Protein AF-A0A329PTR6-F1 (afdb_monomer)

Nearest PDB structures (foldseek):
  5c8q-assembly1_B  TM=9.667E-01  e=7.724E-03  Pyricularia oryzae
  4uz3-assembly2_B  TM=9.291E-01  e=3.000E-02  Thermus thermophilus HB8
  5k2l-assembly1_A  TM=8.312E-01  e=2.447E-02  Volvox carteri f. nagariensis
  4b8v-assembly1_A  TM=6.319E-01  e=2.447E-02  Fulvia fulva
  4pxv-assembly2_B  TM=8.136E-01  e=1.089E-01  Pteris ryukyuensis

Solvent-accessible surface area (backbone atoms only — not comparable to full-atom values): 5240 Å² total; per-residue (Å²): 136,79,92,74,92,75,79,93,69,91,84,66,97,76,72,74,88,56,72,51,50,40,66,59,48,34,55,46,50,54,54,38,43,76,69,74,39,64,40,43,69,39,49,81,38,64,44,56,65,39,49,20,68,38,69,70,49,52,56,69,55,50,30,63,75,60,68,53,91,46,78,92,64,81,56,61,73,43,76,41,66,88,90

InterPro domains:
  IPR018392 LysM domain [PF01476] (40-81)
  IPR018392 LysM domain [PS51782] (38-82)
  IPR018392 LysM domain [SM00257] (39-83)
  IPR018392 LysM domain [cd00118] (40-81)
  IPR036779 LysM domain superfamily [G3DSA:3.10.350.10] (38-81)
  IPR036779 LysM domain superfamily [SSF54106] (39-80)

Secondary structure (DSSP, 8-state):
---------S--S-----PPPHHHHHHHHHHHHTTT-SEEEPPTT--HHHHHHHH---HHHHHHHHT-S-TT---TT-EEE--

Structure (mmCIF, N/CA/C/O backbone):
data_AF-A0A329PTR6-F1
#
_entry.id   AF-A0A329PTR6-F1
#
loop_
_atom_site.group_PDB
_atom_site.id
_atom_site.type_symbol
_atom_site.label_atom_id
_atom_site.label_alt_id
_atom_site.label_comp_id
_atom_site.label_asym_id
_atom_site.label_entity_id
_atom_site.label_seq_id
_atom_site.pdbx_PDB_ins_code
_atom_site.Cartn_x
_atom_site.Cartn_y
_atom_site.Cartn_z
_atom_site.occupancy
_atom_site.B_iso_or_equiv
_atom_site.auth_seq_id
_atom_site.auth_comp_id
_atom_site.auth_asym_id
_atom_site.auth_atom_id
_atom_site.pdbx_PDB_model_num
ATOM 1 N N . MET A 1 1 ? 24.920 -7.549 9.021 1.00 36.09 1 MET A N 1
ATOM 2 C CA . MET A 1 1 ? 26.279 -6.976 9.003 1.00 36.09 1 MET A CA 1
ATOM 3 C C . MET A 1 1 ? 26.093 -5.508 8.682 1.00 36.09 1 MET A C 1
ATOM 5 O O . MET A 1 1 ? 25.708 -5.214 7.567 1.00 36.09 1 MET A O 1
ATOM 9 N N . THR A 1 2 ? 26.255 -4.680 9.715 1.00 29.11 2 THR A N 1
ATOM 10 C CA . THR A 1 2 ? 26.422 -3.216 9.697 1.00 29.11 2 THR A CA 1
ATOM 11 C C . THR A 1 2 ? 25.288 -2.371 9.104 1.00 29.11 2 THR A C 1
ATOM 13 O O . THR A 1 2 ? 25.120 -2.277 7.896 1.00 29.11 2 THR A O 1
ATOM 16 N N . GLU A 1 3 ? 24.559 -1.697 9.997 1.00 43.75 3 GLU A N 1
ATOM 17 C CA . GLU A 1 3 ? 23.817 -0.470 9.699 1.00 43.75 3 GLU A CA 1
ATOM 18 C C . GLU A 1 3 ? 24.790 0.573 9.126 1.00 43.75 3 GLU A C 1
ATOM 20 O O . GLU A 1 3 ? 25.843 0.823 9.721 1.00 43.75 3 GLU A O 1
ATOM 25 N N . LEU A 1 4 ? 24.454 1.192 7.993 1.00 39.34 4 LEU A N 1
ATOM 26 C CA . LEU A 1 4 ? 25.125 2.405 7.541 1.00 39.34 4 LEU A CA 1
ATOM 27 C C . LEU A 1 4 ? 24.084 3.514 7.391 1.00 39.34 4 LEU A C 1
ATOM 29 O O . LEU A 1 4 ? 23.208 3.458 6.534 1.00 39.34 4 LEU A O 1
ATOM 33 N N . LEU A 1 5 ? 24.206 4.510 8.269 1.00 42.19 5 LEU A N 1
ATOM 34 C CA . LEU A 1 5 ? 23.613 5.835 8.144 1.00 42.19 5 LEU A CA 1
ATOM 35 C C . LEU A 1 5 ? 23.750 6.356 6.703 1.00 42.19 5 LEU A C 1
ATOM 37 O O . LEU A 1 5 ? 24.871 6.535 6.227 1.00 42.19 5 LEU A O 1
ATOM 41 N N . ALA A 1 6 ? 22.641 6.743 6.080 1.00 39.59 6 ALA A N 1
ATOM 42 C CA . ALA A 1 6 ? 22.652 7.784 5.061 1.00 39.59 6 ALA A CA 1
ATOM 43 C C . ALA A 1 6 ? 21.454 8.710 5.288 1.00 39.59 6 ALA A C 1
ATOM 45 O O . ALA A 1 6 ? 20.294 8.310 5.277 1.00 39.59 6 ALA A O 1
ATOM 46 N N . MET A 1 7 ? 21.785 9.958 5.596 1.00 41.34 7 MET A N 1
ATOM 47 C CA . MET A 1 7 ? 20.871 11.059 5.850 1.00 41.34 7 MET A CA 1
ATOM 48 C C . MET A 1 7 ? 20.091 11.398 4.574 1.00 41.34 7 MET A C 1
ATOM 50 O O . MET A 1 7 ? 20.683 11.518 3.505 1.00 41.34 7 MET A O 1
ATOM 54 N N . VAL A 1 8 ? 18.784 11.632 4.705 1.00 59.34 8 VAL A N 1
ATOM 55 C CA . VAL A 1 8 ? 17.948 12.282 3.684 1.00 59.34 8 VAL A CA 1
ATOM 56 C C . VAL A 1 8 ? 18.583 13.617 3.291 1.00 59.34 8 VAL A C 1
ATOM 58 O O . VA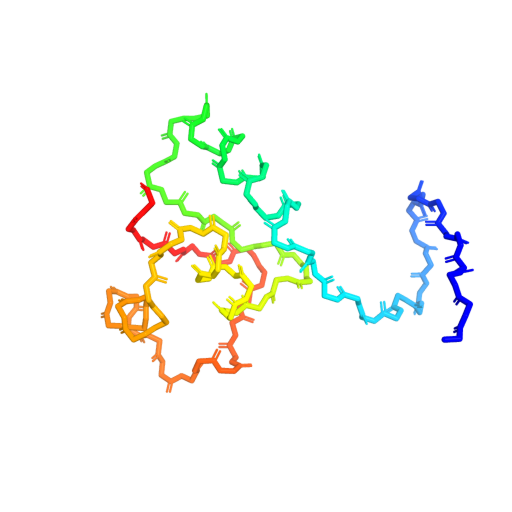L A 1 8 ? 18.652 14.509 4.131 1.00 59.34 8 VAL A O 1
ATOM 61 N N . ASN A 1 9 ? 19.021 13.762 2.037 1.00 44.09 9 ASN A N 1
ATOM 62 C CA . ASN A 1 9 ? 19.142 15.037 1.321 1.00 44.09 9 ASN A CA 1
ATOM 63 C C . ASN A 1 9 ? 19.236 14.769 -0.188 1.00 44.09 9 ASN A C 1
ATOM 65 O O . ASN A 1 9 ? 19.961 13.885 -0.625 1.00 44.09 9 ASN A O 1
ATOM 69 N N . GLY A 1 10 ? 18.445 15.512 -0.962 1.00 55.31 10 GLY A N 1
ATOM 70 C CA . GLY A 1 10 ? 18.117 15.210 -2.352 1.00 55.31 10 GLY A CA 1
ATOM 71 C C . GLY A 1 10 ? 19.302 14.949 -3.288 1.00 55.31 10 GLY A C 1
ATOM 72 O O . GLY A 1 10 ? 20.298 15.667 -3.280 1.00 55.31 10 GLY A O 1
ATOM 73 N N . GLN A 1 11 ? 19.072 13.964 -4.163 1.00 45.41 11 GLN A N 1
ATOM 74 C CA . GLN A 1 11 ? 19.847 13.590 -5.349 1.00 45.41 11 GLN A CA 1
ATOM 75 C C . GLN A 1 11 ? 21.229 12.974 -5.112 1.00 45.41 11 GLN A C 1
ATOM 77 O O . GLN A 1 11 ? 22.248 13.513 -5.534 1.00 45.41 11 GLN A O 1
ATOM 82 N N . ASP A 1 12 ? 21.214 11.739 -4.607 1.00 47.03 12 ASP A N 1
ATOM 83 C CA . ASP A 1 12 ? 22.160 10.715 -5.054 1.00 47.03 12 ASP A CA 1
ATOM 84 C C . ASP A 1 12 ? 21.527 9.889 -6.186 1.00 47.03 12 ASP A C 1
ATOM 86 O O . ASP A 1 12 ? 20.393 9.429 -6.091 1.00 47.03 12 ASP A O 1
ATOM 90 N N . CYS A 1 13 ? 22.256 9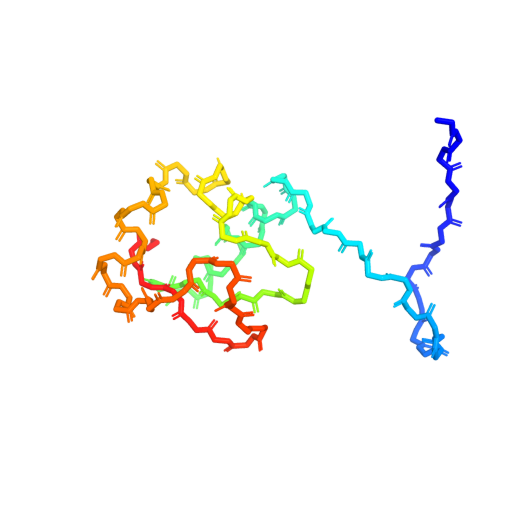.735 -7.293 1.00 54.53 13 CYS A N 1
ATOM 91 C CA . CYS A 1 13 ? 21.818 9.074 -8.533 1.00 54.53 13 CYS A CA 1
ATOM 92 C C . CYS A 1 13 ? 22.008 7.545 -8.537 1.00 54.53 13 CYS A C 1
ATOM 94 O O . CYS A 1 13 ? 21.886 6.895 -9.575 1.00 54.53 13 CYS A O 1
ATOM 96 N N . TYR A 1 14 ? 22.289 6.978 -7.370 1.00 50.97 14 TYR A N 1
ATOM 97 C CA . TYR A 1 14 ? 22.354 5.542 -7.110 1.00 50.97 14 TYR A CA 1
ATOM 98 C C . TYR A 1 14 ? 21.689 5.308 -5.756 1.00 50.97 14 TYR A C 1
ATOM 100 O O . TYR A 1 14 ? 22.293 4.874 -4.782 1.00 50.97 14 TYR A O 1
ATOM 108 N N . ASN A 1 15 ? 20.423 5.697 -5.674 1.00 57.03 15 ASN A N 1
ATOM 109 C CA . ASN A 1 15 ? 19.524 5.241 -4.636 1.00 57.03 15 ASN A CA 1
ATOM 110 C C . ASN A 1 15 ? 19.433 3.715 -4.751 1.00 57.03 15 ASN A C 1
ATOM 112 O O . ASN A 1 15 ? 18.669 3.179 -5.555 1.00 57.03 15 ASN A O 1
ATOM 116 N N . GLU A 1 16 ? 20.264 3.0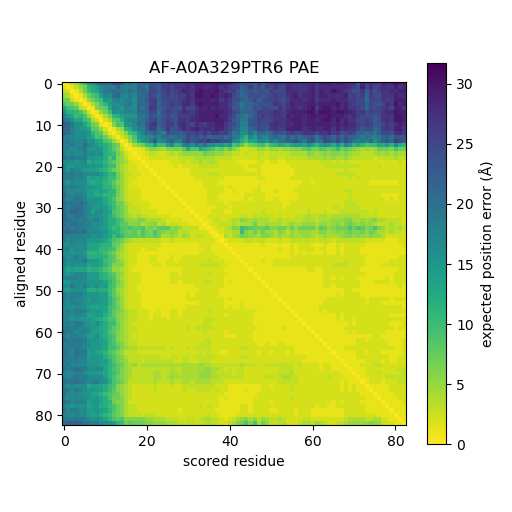23 -3.969 1.00 73.62 16 GLU A N 1
ATOM 117 C CA . GLU A 1 16 ? 20.029 1.626 -3.644 1.00 73.62 16 GLU A CA 1
ATOM 118 C C . GLU A 1 16 ? 18.585 1.526 -3.165 1.00 73.62 16 GLU A C 1
ATOM 120 O O . GLU A 1 16 ? 18.134 2.294 -2.312 1.00 73.62 16 GLU A O 1
ATOM 125 N N . TRP A 1 17 ? 17.822 0.651 -3.808 1.00 82.50 17 TRP A N 1
ATOM 126 C CA . TRP A 1 17 ? 16.450 0.438 -3.402 1.00 82.50 17 TRP A CA 1
ATOM 127 C C . TRP A 1 17 ? 16.449 -0.153 -1.992 1.00 82.50 17 TRP A C 1
ATOM 129 O O . TRP A 1 17 ? 17.095 -1.170 -1.737 1.00 82.50 17 TRP A O 1
ATOM 139 N N . VAL A 1 18 ? 15.724 0.496 -1.088 1.00 83.19 18 VAL A N 1
ATOM 140 C CA . VAL A 1 18 ? 15.532 0.078 0.296 1.00 83.19 18 VAL A CA 1
ATOM 141 C C . VAL A 1 18 ? 14.034 -0.011 0.508 1.00 83.19 18 VAL A C 1
ATOM 143 O O . VAL A 1 18 ? 13.306 0.935 0.214 1.00 83.19 18 VAL A O 1
ATOM 146 N N . ALA A 1 19 ? 13.571 -1.164 0.977 1.00 89.06 19 ALA A N 1
ATOM 147 C CA . ALA A 1 19 ? 12.169 -1.336 1.308 1.00 89.06 19 ALA A CA 1
ATOM 148 C C . ALA A 1 19 ? 11.802 -0.475 2.525 1.00 89.06 19 ALA A C 1
ATOM 150 O O . ALA A 1 19 ? 12.561 -0.438 3.496 1.00 89.06 19 ALA A O 1
ATOM 151 N N . ASN A 1 20 ? 10.625 0.145 2.503 1.00 93.25 20 ASN A N 1
ATOM 152 C CA . ASN A 1 20 ? 10.079 0.812 3.680 1.00 93.25 20 ASN A CA 1
ATOM 153 C C . ASN A 1 20 ? 9.715 -0.220 4.749 1.00 93.25 20 ASN A C 1
ATOM 155 O O . ASN A 1 20 ? 9.250 -1.328 4.455 1.00 93.25 20 ASN A O 1
ATOM 159 N N . THR A 1 21 ? 9.917 0.162 6.004 1.00 96.06 21 THR A N 1
ATOM 160 C CA . THR A 1 21 ? 9.562 -0.665 7.159 1.00 96.06 21 THR A CA 1
ATOM 161 C C . THR A 1 21 ? 8.060 -0.626 7.438 1.00 96.06 21 THR A C 1
ATOM 163 O O . THR A 1 21 ? 7.342 0.287 7.026 1.00 96.06 21 THR A O 1
ATOM 166 N N . VAL A 1 22 ? 7.571 -1.622 8.180 1.00 96.94 22 VAL A N 1
ATOM 167 C CA . VAL A 1 22 ? 6.161 -1.705 8.591 1.00 96.94 22 VAL A CA 1
ATOM 168 C C . VAL A 1 22 ? 5.770 -0.484 9.428 1.00 96.94 22 VAL A C 1
ATOM 170 O O . VAL A 1 22 ? 4.691 0.075 9.246 1.00 96.94 22 VAL A O 1
ATOM 173 N N . GLU A 1 23 ? 6.662 -0.028 10.303 1.00 96.81 23 GLU A N 1
ATOM 174 C CA . GLU A 1 23 ? 6.448 1.113 11.189 1.00 96.81 23 GLU A CA 1
ATOM 175 C C . GLU A 1 23 ? 6.360 2.439 10.415 1.00 96.81 23 GLU A C 1
ATOM 177 O O . GLU A 1 23 ? 5.496 3.272 10.703 1.00 96.81 23 GLU A O 1
ATOM 182 N N . GLU A 1 24 ? 7.211 2.634 9.402 1.00 95.56 24 GLU A N 1
ATOM 183 C CA . GLU A 1 24 ? 7.166 3.813 8.524 1.00 95.56 24 GLU A CA 1
ATOM 184 C C . GLU A 1 24 ? 5.884 3.848 7.685 1.00 95.56 24 GLU A C 1
ATOM 186 O O . GLU A 1 24 ? 5.248 4.901 7.543 1.00 95.56 24 GLU A O 1
ATOM 191 N N . ILE A 1 25 ? 5.468 2.689 7.169 1.00 97.38 25 ILE A N 1
ATOM 192 C CA . ILE A 1 25 ? 4.220 2.549 6.418 1.00 97.38 25 ILE A CA 1
ATOM 193 C C . ILE A 1 25 ? 3.024 2.823 7.334 1.00 97.38 25 ILE A C 1
ATOM 195 O O . ILE A 1 25 ? 2.153 3.607 6.962 1.00 97.38 25 ILE A O 1
ATOM 199 N N . GLN A 1 26 ? 2.998 2.267 8.549 1.00 97.62 26 GLN A N 1
ATOM 200 C CA . GLN A 1 26 ? 1.929 2.508 9.520 1.00 97.62 26 GLN A CA 1
ATOM 201 C C . GLN A 1 26 ? 1.807 3.999 9.865 1.00 97.62 26 GLN A C 1
ATOM 203 O O . GLN A 1 26 ? 0.710 4.557 9.828 1.00 97.62 26 GLN A O 1
ATOM 208 N N . ALA A 1 27 ? 2.928 4.683 10.119 1.00 97.25 27 ALA A N 1
ATOM 209 C CA . ALA A 1 27 ? 2.927 6.127 10.351 1.00 97.25 27 ALA A CA 1
ATOM 210 C C . ALA A 1 27 ? 2.401 6.912 9.135 1.00 97.25 27 ALA A C 1
ATOM 212 O O . ALA A 1 27 ? 1.715 7.927 9.286 1.00 97.25 27 ALA A O 1
ATOM 213 N N . THR A 1 28 ? 2.694 6.436 7.924 1.00 97.06 28 THR A N 1
ATOM 214 C CA . THR A 1 28 ? 2.203 7.037 6.681 1.00 97.06 28 THR A CA 1
ATOM 215 C C . THR A 1 28 ? 0.699 6.832 6.504 1.00 97.06 28 THR A C 1
ATOM 217 O O . THR A 1 28 ? 0.016 7.786 6.133 1.00 97.06 28 THR A O 1
ATOM 220 N N . ILE A 1 29 ? 0.170 5.646 6.820 1.00 96.75 29 ILE A N 1
ATOM 221 C CA . ILE A 1 29 ? -1.274 5.362 6.818 1.00 96.75 29 ILE A CA 1
ATOM 222 C C . ILE A 1 29 ? -1.995 6.343 7.747 1.00 96.75 29 ILE A C 1
ATOM 224 O O . ILE A 1 29 ? -2.916 7.033 7.314 1.00 96.75 29 ILE A O 1
ATOM 228 N N . GLU A 1 30 ? -1.538 6.485 8.994 1.00 96.56 30 GLU A N 1
ATOM 229 C CA . GLU A 1 30 ? -2.157 7.405 9.961 1.00 96.56 30 GLU A CA 1
ATOM 230 C C . GLU A 1 30 ? -2.077 8.870 9.509 1.00 96.56 30 GLU A C 1
ATOM 232 O O . GLU A 1 30 ? -3.032 9.639 9.650 1.00 96.56 30 GLU A O 1
ATOM 237 N N . LYS A 1 31 ? -0.954 9.265 8.898 1.00 95.88 31 LYS A N 1
ATOM 238 C CA . LYS A 1 31 ? -0.796 10.604 8.323 1.00 95.88 31 LYS A CA 1
ATOM 239 C C . LYS A 1 31 ? -1.796 10.861 7.192 1.00 95.88 31 LYS A C 1
ATOM 241 O O . LYS A 1 31 ? -2.376 11.944 7.152 1.00 95.88 31 LYS A O 1
ATOM 246 N N . GLN A 1 32 ? -1.983 9.906 6.280 1.00 95.69 32 GLN A N 1
ATOM 247 C CA . GLN A 1 32 ? -2.915 10.027 5.153 1.00 95.69 32 GLN A CA 1
ATOM 248 C C . GLN A 1 32 ? -4.378 10.016 5.627 1.00 95.69 32 GLN A C 1
ATOM 250 O O . GLN A 1 32 ? -5.163 10.860 5.193 1.00 95.69 32 GLN A O 1
ATOM 255 N N . LYS A 1 33 ? -4.717 9.183 6.618 1.00 93.69 33 LYS A N 1
ATOM 256 C CA . LYS A 1 33 ? -6.026 9.214 7.293 1.00 93.69 33 LYS A CA 1
ATOM 257 C C . LYS A 1 33 ? -6.323 10.570 7.925 1.00 93.69 33 LYS A C 1
ATOM 259 O O . LYS A 1 33 ? -7.410 11.114 7.750 1.00 93.69 33 LYS A O 1
ATOM 264 N N . GLY A 1 34 ? -5.337 11.182 8.585 1.00 92.75 34 GLY A N 1
ATOM 265 C CA . GLY A 1 34 ? -5.450 12.544 9.120 1.00 92.75 34 GLY A CA 1
ATOM 266 C C . GLY A 1 34 ? -5.673 13.630 8.055 1.00 92.75 34 GLY A C 1
ATOM 267 O O . GLY A 1 34 ? -6.061 14.749 8.391 1.00 92.75 34 GLY A O 1
ATOM 268 N N . GLN A 1 35 ? -5.450 13.312 6.776 1.00 93.19 35 GLN A N 1
ATOM 269 C CA . GLN A 1 35 ? -5.740 14.166 5.621 1.00 93.19 35 GLN A CA 1
ATOM 270 C C . GLN A 1 35 ? -7.096 13.846 4.966 1.00 93.19 35 GLN A C 1
ATOM 272 O O . GLN A 1 35 ? -7.396 14.395 3.907 1.00 93.19 35 GLN A O 1
ATOM 277 N N . ASN A 1 36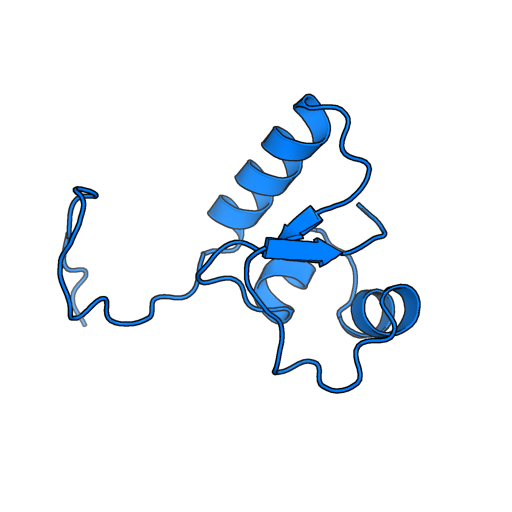 ? -7.933 13.024 5.612 1.00 91.19 36 ASN A N 1
ATOM 278 C CA . ASN A 1 36 ? -9.223 12.530 5.114 1.00 91.19 36 ASN A CA 1
ATOM 279 C C . ASN A 1 36 ? -9.107 11.718 3.810 1.00 91.19 36 ASN A C 1
ATOM 281 O O . ASN A 1 36 ? -9.970 11.823 2.938 1.00 91.19 36 ASN A O 1
ATOM 285 N N . LEU A 1 37 ? -8.027 10.947 3.658 1.00 89.94 37 LEU A N 1
ATOM 286 C CA . LEU A 1 37 ? -7.933 9.922 2.622 1.00 89.94 37 LEU A CA 1
ATOM 287 C C . LEU A 1 37 ? -8.464 8.600 3.189 1.00 89.94 37 LEU A C 1
ATOM 289 O O . LEU A 1 37 ? -7.908 8.086 4.157 1.00 89.94 37 LEU A O 1
ATOM 293 N N . ASP A 1 38 ? -9.496 8.048 2.550 1.00 91.44 38 ASP A N 1
ATOM 294 C CA . ASP A 1 38 ? -10.037 6.699 2.820 1.00 91.44 38 ASP A CA 1
ATOM 295 C C . ASP A 1 38 ? -9.304 5.617 1.988 1.00 91.44 38 ASP A C 1
ATOM 297 O O . ASP A 1 38 ? -9.822 4.544 1.669 1.00 91.44 38 ASP A O 1
ATOM 301 N N . GLU A 1 39 ? -8.096 5.950 1.533 1.00 95.56 39 GLU A N 1
ATOM 302 C CA . GLU A 1 39 ? -7.261 5.161 0.638 1.00 95.56 39 GLU A CA 1
ATOM 303 C C . GLU A 1 39 ? -5.785 5.371 1.011 1.00 95.56 39 GLU A C 1
ATOM 305 O O . GLU A 1 39 ? -5.419 6.394 1.596 1.00 95.56 39 GLU A O 1
ATOM 310 N N . TYR A 1 40 ? -4.926 4.421 0.643 1.00 97.56 40 TYR A N 1
ATOM 311 C CA . TYR A 1 40 ? -3.484 4.506 0.842 1.00 97.56 40 TYR A CA 1
ATOM 312 C C . TYR A 1 40 ? -2.751 4.767 -0.470 1.00 97.56 40 TYR A C 1
ATOM 314 O O . TYR A 1 40 ? -2.816 3.968 -1.402 1.00 97.56 40 TYR A O 1
ATOM 322 N N . ILE A 1 41 ? -2.010 5.867 -0.537 1.00 97.56 41 ILE A N 1
ATOM 323 C CA . ILE A 1 41 ? -1.117 6.176 -1.654 1.00 97.56 41 ILE A CA 1
ATOM 324 C C . ILE A 1 41 ? 0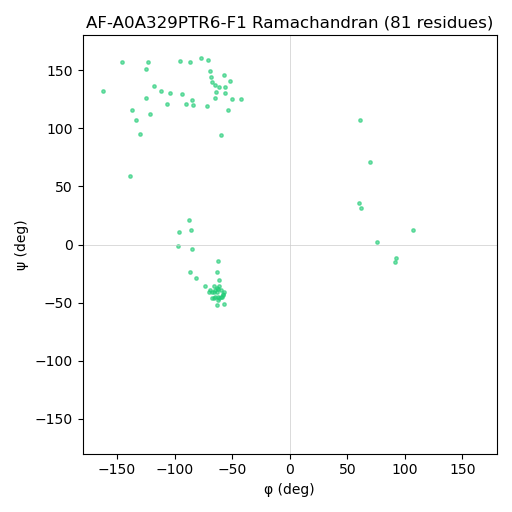.215 5.470 -1.405 1.00 97.56 41 ILE A C 1
ATOM 326 O O . ILE A 1 41 ? 0.895 5.772 -0.419 1.00 97.56 41 ILE A O 1
ATOM 330 N N . ILE A 1 42 ? 0.599 4.583 -2.320 1.00 96.62 42 ILE A N 1
ATOM 331 C CA . ILE A 1 42 ? 1.838 3.802 -2.264 1.00 96.62 42 ILE A CA 1
ATOM 332 C C . ILE A 1 42 ? 3.038 4.748 -2.352 1.00 96.62 42 ILE A C 1
ATOM 334 O O . ILE A 1 42 ? 3.114 5.610 -3.231 1.00 96.62 42 ILE A O 1
ATOM 338 N N . GLN A 1 43 ? 3.99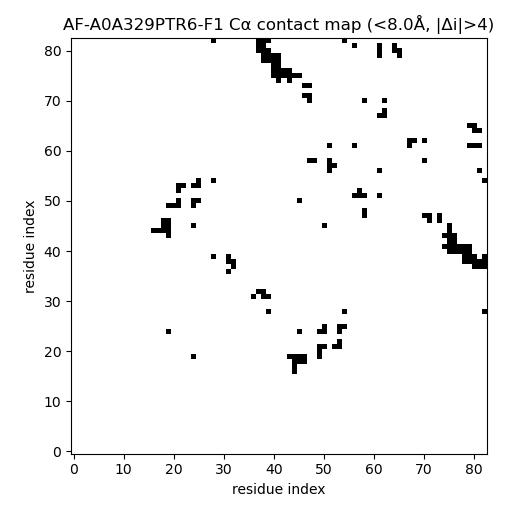5 4.588 -1.447 1.00 95.62 43 GLN A N 1
ATOM 339 C CA . GLN A 1 43 ? 5.241 5.341 -1.428 1.00 95.62 43 GLN A CA 1
ATOM 340 C C . GLN A 1 43 ? 6.358 4.570 -2.138 1.00 95.62 43 GLN A C 1
ATOM 342 O O . GLN A 1 43 ? 6.328 3.346 -2.279 1.00 95.62 43 GLN A O 1
ATOM 347 N N . TRP A 1 44 ? 7.384 5.290 -2.599 1.00 93.25 44 TRP A N 1
ATOM 348 C CA . TRP A 1 44 ? 8.611 4.634 -3.052 1.00 93.25 44 TRP A CA 1
ATOM 349 C C . TRP A 1 44 ? 9.152 3.766 -1.916 1.00 93.25 44 TRP A C 1
ATOM 351 O O . TRP A 1 44 ? 9.195 4.236 -0.784 1.00 93.25 44 TRP A O 1
ATOM 361 N N . GLY A 1 45 ? 9.571 2.537 -2.226 1.00 91.06 45 GLY A N 1
ATOM 362 C CA . GLY A 1 45 ? 10.108 1.592 -1.241 1.00 91.06 45 GLY A CA 1
ATOM 363 C C . GLY A 1 45 ? 9.052 0.663 -0.641 1.00 91.06 45 GLY A C 1
ATOM 364 O O . GLY A 1 45 ? 9.407 -0.338 -0.024 1.00 91.06 45 GLY A O 1
ATOM 365 N N . ASP A 1 46 ? 7.763 0.919 -0.855 1.00 95.56 46 ASP A N 1
ATOM 366 C CA . ASP A 1 46 ? 6.728 0.018 -0.364 1.00 95.56 46 ASP A CA 1
ATOM 367 C C . ASP A 1 46 ? 6.727 -1.321 -1.104 1.00 95.56 46 ASP A C 1
ATOM 369 O O . ASP A 1 46 ? 7.007 -1.425 -2.300 1.00 95.56 46 ASP A O 1
ATOM 373 N N . THR A 1 47 ? 6.324 -2.356 -0.374 1.00 96.06 47 THR A N 1
ATOM 374 C CA . THR A 1 47 ? 5.948 -3.652 -0.936 1.00 96.06 47 THR A CA 1
ATOM 375 C C . THR A 1 47 ? 4.546 -3.998 -0.460 1.00 96.06 47 THR A C 1
ATOM 377 O O . THR A 1 47 ? 4.152 -3.619 0.646 1.00 96.06 47 THR A O 1
ATOM 380 N N . LEU A 1 48 ? 3.795 -4.765 -1.253 1.00 96.25 48 LEU A N 1
ATOM 381 C CA . LEU A 1 48 ? 2.442 -5.169 -0.863 1.00 96.25 48 LEU A CA 1
ATOM 382 C C . LEU A 1 48 ? 2.444 -6.005 0.430 1.00 96.25 48 LEU A C 1
ATOM 384 O O . LEU A 1 48 ? 1.518 -5.914 1.232 1.00 96.25 48 LEU A O 1
ATOM 388 N N . TRP A 1 49 ? 3.524 -6.758 0.670 1.00 96.88 49 TRP A N 1
ATOM 389 C CA . TRP A 1 49 ? 3.745 -7.477 1.923 1.00 96.88 49 TRP A CA 1
ATOM 390 C C . TRP A 1 49 ? 3.870 -6.532 3.123 1.00 96.88 49 TRP A C 1
ATOM 392 O O . TRP A 1 49 ? 3.142 -6.692 4.101 1.00 96.88 49 TRP A O 1
ATOM 402 N N . ALA A 1 50 ? 4.741 -5.521 3.051 1.00 97.44 50 ALA A N 1
ATOM 403 C CA . ALA A 1 50 ? 4.934 -4.587 4.160 1.00 97.44 50 ALA A CA 1
ATOM 404 C C . ALA A 1 50 ? 3.673 -3.740 4.418 1.00 97.44 50 ALA A C 1
ATOM 406 O O . ALA A 1 50 ? 3.313 -3.512 5.571 1.00 97.44 50 ALA A O 1
ATOM 407 N N . ILE A 1 51 ? 2.947 -3.365 3.357 1.00 98.00 51 ILE A N 1
ATOM 408 C CA . ILE A 1 51 ? 1.643 -2.691 3.451 1.00 98.00 51 ILE A CA 1
ATOM 409 C C . ILE A 1 51 ? 0.609 -3.572 4.159 1.00 98.00 51 ILE A C 1
ATOM 411 O O . ILE A 1 51 ? -0.099 -3.096 5.048 1.00 98.00 51 ILE A O 1
ATOM 415 N N . SER A 1 52 ? 0.525 -4.854 3.801 1.00 98.00 52 SER A N 1
ATOM 416 C CA . SER A 1 52 ? -0.379 -5.804 4.457 1.00 98.00 52 SER A CA 1
ATOM 417 C C . SER A 1 52 ? -0.074 -5.926 5.951 1.00 98.00 52 SER A C 1
ATOM 419 O O . SER A 1 52 ? -0.975 -5.818 6.782 1.00 98.00 52 SER A O 1
ATOM 421 N N . GLN A 1 53 ? 1.206 -6.041 6.312 1.00 98.25 53 GLN A N 1
ATOM 422 C CA . GLN A 1 53 ? 1.628 -6.091 7.711 1.00 98.25 53 GLN A CA 1
ATOM 423 C C . GLN A 1 53 ? 1.307 -4.798 8.477 1.00 98.25 53 GLN A C 1
ATOM 425 O O . GLN A 1 53 ? 0.878 -4.871 9.625 1.00 98.25 53 GLN A O 1
ATOM 430 N N . ALA A 1 54 ? 1.498 -3.632 7.855 1.00 98.00 54 ALA A N 1
ATOM 431 C CA . ALA A 1 54 ? 1.278 -2.331 8.490 1.00 98.00 54 ALA A CA 1
ATOM 432 C C . ALA A 1 54 ? -0.207 -1.984 8.665 1.00 98.00 54 ALA A C 1
ATOM 434 O O . ALA A 1 54 ? -0.589 -1.363 9.654 1.00 98.00 54 ALA A O 1
ATOM 435 N N . SER A 1 55 ? -1.040 -2.377 7.701 1.00 97.00 55 SER A N 1
ATOM 436 C CA . SER A 1 55 ? -2.486 -2.123 7.711 1.00 97.00 55 SER A CA 1
ATOM 437 C C . SER A 1 55 ? -3.287 -3.188 8.461 1.00 97.00 55 SER A C 1
ATOM 439 O O . SER A 1 55 ? -4.401 -2.921 8.903 1.00 97.00 55 SER A O 1
ATOM 441 N N . GLY A 1 56 ? -2.742 -4.401 8.587 1.00 97.56 56 GLY A N 1
ATOM 442 C CA . GLY A 1 56 ? -3.474 -5.576 9.056 1.00 97.56 56 GLY A CA 1
ATOM 443 C C . GLY A 1 56 ? -4.425 -6.174 8.012 1.00 97.56 56 GLY A C 1
ATOM 444 O O . GLY A 1 56 ? -5.106 -7.150 8.322 1.00 97.56 56 GLY A O 1
ATOM 445 N N . ILE A 1 57 ? -4.472 -5.624 6.793 1.00 97.44 57 ILE A N 1
ATOM 446 C CA . ILE A 1 57 ? -5.294 -6.138 5.693 1.00 97.44 57 ILE A CA 1
ATOM 447 C C . ILE A 1 57 ? -4.506 -7.246 4.986 1.00 97.44 57 ILE A 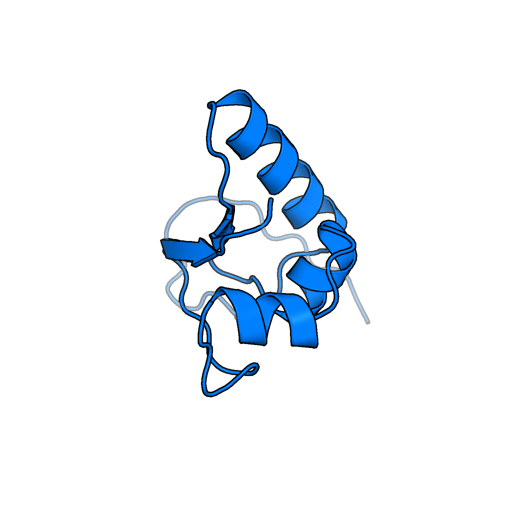C 1
ATOM 449 O O . ILE A 1 57 ? -3.382 -6.994 4.542 1.00 97.44 57 ILE A O 1
ATOM 453 N N . PRO A 1 58 ? -5.046 -8.464 4.848 1.00 98.00 58 PRO A N 1
ATOM 454 C CA . PRO A 1 58 ? -4.387 -9.546 4.123 1.00 98.00 58 PRO A CA 1
ATOM 455 C C . PRO A 1 58 ? -4.047 -9.187 2.663 1.00 98.00 58 PRO A C 1
ATOM 457 O O . PRO A 1 58 ? -4.791 -8.471 1.992 1.00 98.00 58 PRO A O 1
ATOM 460 N N . ILE A 1 59 ? -2.924 -9.698 2.141 1.00 97.38 59 ILE A N 1
ATOM 461 C CA . ILE A 1 59 ? -2.483 -9.433 0.754 1.00 97.38 59 ILE A CA 1
ATOM 462 C C . ILE A 1 59 ? -3.552 -9.847 -0.266 1.00 97.38 59 ILE A C 1
ATOM 464 O O . ILE A 1 59 ? -3.775 -9.139 -1.244 1.00 97.38 59 ILE A O 1
ATOM 468 N N . ASP A 1 60 ? -4.208 -10.987 -0.056 1.00 97.69 60 ASP A N 1
ATOM 469 C CA . ASP A 1 60 ? -5.276 -11.492 -0.921 1.00 97.69 60 ASP A CA 1
ATOM 470 C C . ASP A 1 60 ? -6.490 -10.556 -0.950 1.00 97.69 60 ASP A C 1
ATOM 472 O O . ASP A 1 60 ? -7.063 -10.332 -2.018 1.00 97.69 60 ASP A O 1
ATOM 476 N N . GLU A 1 61 ? -6.829 -9.942 0.183 1.00 98.12 61 GLU A N 1
ATOM 477 C CA . GLU A 1 61 ? -7.864 -8.912 0.258 1.00 98.12 61 GLU A CA 1
ATOM 478 C C . GLU A 1 61 ? -7.442 -7.630 -0.477 1.00 98.12 61 GLU A C 1
ATOM 480 O O . GLU A 1 61 ? -8.200 -7.125 -1.310 1.00 98.12 61 GLU A O 1
ATOM 485 N N . LEU A 1 62 ? -6.206 -7.153 -0.272 1.00 97.75 62 LEU A N 1
ATOM 486 C CA . LEU A 1 62 ? -5.666 -6.000 -1.006 1.00 97.75 62 LEU A CA 1
ATOM 487 C C . LEU A 1 62 ? -5.679 -6.236 -2.521 1.00 97.75 62 LEU A C 1
ATOM 489 O O . LEU A 1 62 ? -6.080 -5.352 -3.281 1.00 97.75 62 LEU A O 1
ATOM 493 N N . VAL A 1 63 ? -5.283 -7.433 -2.960 1.00 97.88 63 VAL A N 1
ATOM 494 C CA . VAL A 1 63 ? -5.298 -7.845 -4.367 1.00 97.88 63 VAL A CA 1
ATOM 495 C C . VAL A 1 63 ? -6.719 -7.853 -4.925 1.00 97.88 63 VAL A C 1
ATOM 497 O O . VAL A 1 63 ? -6.954 -7.299 -6.001 1.00 97.88 63 VAL A O 1
ATOM 500 N N . ALA A 1 64 ? -7.667 -8.448 -4.198 1.00 98.12 64 ALA A N 1
ATOM 501 C CA . ALA A 1 64 ? -9.048 -8.582 -4.642 1.00 98.12 64 ALA A CA 1
ATOM 502 C C . ALA A 1 64 ? -9.757 -7.224 -4.759 1.00 98.12 64 ALA A C 1
ATOM 504 O O . ALA A 1 64 ? -10.393 -6.955 -5.779 1.00 98.12 64 ALA A O 1
ATOM 505 N N . ILE A 1 65 ? -9.620 -6.355 -3.751 1.00 97.25 65 ILE A N 1
ATOM 506 C CA . ILE A 1 65 ? -10.261 -5.031 -3.725 1.00 97.25 65 ILE A CA 1
ATOM 507 C C . ILE A 1 65 ? -9.706 -4.129 -4.836 1.00 97.25 65 ILE A C 1
ATOM 509 O O . ILE A 1 65 ? -10.458 -3.376 -5.461 1.00 97.25 65 ILE A O 1
ATOM 513 N N . ASN A 1 66 ? -8.396 -4.201 -5.091 1.00 97.44 66 ASN A N 1
ATOM 514 C CA . ASN A 1 66 ? -7.708 -3.297 -6.016 1.00 97.44 66 ASN A CA 1
ATOM 515 C C . ASN A 1 66 ? -7.520 -3.877 -7.426 1.00 97.44 66 ASN A C 1
ATOM 517 O O . ASN A 1 66 ? -7.007 -3.189 -8.304 1.00 97.44 66 ASN A O 1
ATOM 521 N N . GLY A 1 67 ? -7.951 -5.120 -7.673 1.00 97.31 67 GLY A N 1
ATOM 522 C CA . GLY A 1 67 ? -7.816 -5.772 -8.979 1.00 97.31 67 GLY A CA 1
ATOM 523 C C . GLY A 1 67 ? -6.359 -5.958 -9.417 1.00 97.31 67 GLY A C 1
ATOM 524 O O . GLY A 1 67 ? -6.058 -5.892 -10.611 1.00 97.31 67 GLY A O 1
ATOM 525 N N . ILE A 1 68 ? -5.447 -6.157 -8.459 1.00 96.44 68 ILE A N 1
ATOM 526 C CA . ILE A 1 68 ? -4.009 -6.282 -8.718 1.00 96.44 68 ILE A CA 1
ATOM 527 C C . ILE A 1 68 ? -3.741 -7.631 -9.388 1.00 96.44 68 ILE A C 1
ATOM 529 O O . ILE A 1 68 ? -4.004 -8.689 -8.829 1.00 96.44 68 ILE A O 1
ATOM 533 N N . GLN A 1 69 ? -3.195 -7.609 -10.600 1.00 94.69 69 GLN A N 1
ATOM 534 C CA . GLN A 1 69 ? -2.917 -8.842 -11.348 1.00 94.69 69 GLN A CA 1
ATOM 535 C C . GLN A 1 69 ? -1.614 -9.516 -10.911 1.00 94.69 69 GLN A C 1
ATOM 537 O O . GLN A 1 69 ? -1.483 -10.733 -11.016 1.00 94.69 69 GLN A O 1
ATOM 542 N N . ASN A 1 70 ? -0.649 -8.726 -10.436 1.00 92.25 70 ASN A N 1
ATOM 543 C CA . ASN A 1 70 ? 0.639 -9.206 -9.961 1.00 92.25 70 ASN A CA 1
ATOM 544 C C . ASN A 1 70 ? 0.979 -8.534 -8.625 1.00 92.25 70 ASN A C 1
ATOM 546 O O . ASN A 1 70 ? 1.312 -7.354 -8.597 1.00 92.25 70 ASN A O 1
ATOM 550 N N . ALA A 1 71 ? 0.897 -9.292 -7.532 1.00 89.75 71 ALA A N 1
ATOM 551 C CA . ALA A 1 71 ? 1.163 -8.807 -6.176 1.00 89.75 71 ALA A CA 1
ATOM 552 C C . ALA A 1 71 ? 2.615 -8.331 -5.967 1.00 89.75 71 ALA A C 1
ATOM 554 O O . ALA A 1 71 ? 2.863 -7.498 -5.097 1.00 89.75 71 ALA A O 1
ATOM 555 N N . ASP A 1 72 ? 3.551 -8.820 -6.787 1.00 89.25 72 ASP A N 1
ATOM 556 C CA . ASP A 1 72 ? 4.967 -8.444 -6.735 1.00 89.25 72 ASP A CA 1
ATOM 557 C C . ASP A 1 72 ? 5.272 -7.162 -7.534 1.00 89.25 72 ASP A C 1
ATOM 559 O O . ASP A 1 72 ? 6.412 -6.696 -7.547 1.00 89.25 72 ASP A O 1
ATOM 563 N N . LEU A 1 73 ? 4.277 -6.593 -8.228 1.00 90.44 73 LEU A N 1
ATOM 564 C CA . LEU A 1 73 ? 4.436 -5.406 -9.065 1.00 90.44 73 LEU A CA 1
ATOM 565 C C . LEU A 1 73 ? 3.363 -4.364 -8.744 1.00 90.44 73 LEU A C 1
ATOM 567 O O . LEU A 1 73 ? 2.264 -4.381 -9.296 1.00 90.44 73 LEU A O 1
ATOM 571 N N . ILE A 1 74 ? 3.734 -3.427 -7.876 1.00 93.44 74 ILE A N 1
ATOM 572 C CA . ILE A 1 74 ? 2.959 -2.233 -7.530 1.00 93.44 74 ILE A CA 1
ATOM 573 C C . ILE A 1 74 ? 3.798 -0.981 -7.807 1.00 93.44 74 ILE A C 1
ATOM 575 O O . ILE A 1 74 ? 5.029 -1.056 -7.846 1.00 93.44 74 ILE A O 1
ATOM 579 N N . TYR A 1 75 ? 3.151 0.168 -8.001 1.00 92.94 75 TYR A N 1
ATOM 580 C CA . TYR A 1 75 ? 3.835 1.409 -8.364 1.00 92.94 75 TYR A CA 1
ATOM 581 C C . TYR A 1 75 ? 3.654 2.483 -7.295 1.00 92.94 75 TYR A C 1
ATOM 583 O O . TYR A 1 75 ? 2.560 2.704 -6.785 1.00 92.94 75 TYR A O 1
ATOM 591 N N . ALA A 1 76 ? 4.739 3.185 -6.971 1.00 93.50 76 ALA A N 1
ATOM 592 C CA . ALA A 1 76 ? 4.662 4.364 -6.120 1.00 93.50 76 ALA A CA 1
ATOM 593 C C . ALA A 1 76 ? 3.784 5.441 -6.775 1.00 93.50 76 ALA A C 1
ATOM 595 O O . ALA A 1 76 ? 3.923 5.725 -7.966 1.00 93.50 76 ALA A O 1
ATOM 596 N N . GLY A 1 77 ? 2.913 6.056 -5.980 1.00 95.00 77 GLY A N 1
ATOM 597 C CA . GLY A 1 77 ? 1.904 7.014 -6.424 1.00 95.00 77 GLY A CA 1
ATOM 598 C C . GLY A 1 77 ? 0.553 6.390 -6.779 1.00 95.00 77 GLY A C 1
ATOM 599 O O . GLY A 1 77 ? -0.424 7.134 -6.837 1.00 95.00 77 GLY A O 1
ATOM 600 N N . ASP A 1 78 ? 0.472 5.067 -6.959 1.00 96.62 78 ASP A N 1
ATOM 601 C CA . ASP A 1 78 ? -0.814 4.381 -7.100 1.00 96.62 78 ASP A CA 1
ATOM 602 C C . ASP A 1 78 ? -1.561 4.346 -5.764 1.00 96.62 78 ASP A C 1
ATOM 604 O O . ASP A 1 78 ? -0.976 4.465 -4.682 1.00 96.62 78 ASP A O 1
ATOM 608 N N . THR A 1 79 ? -2.874 4.153 -5.847 1.0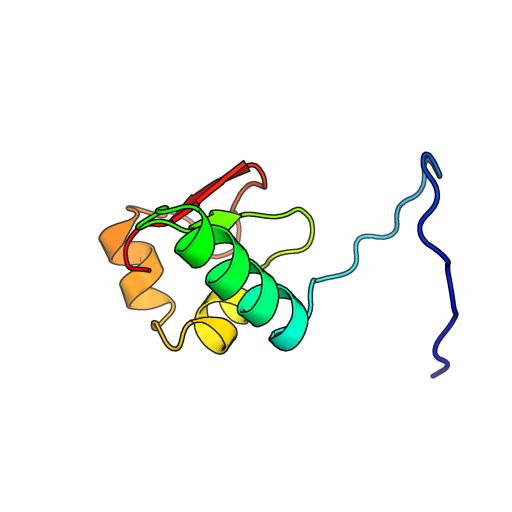0 97.19 79 THR A N 1
ATOM 609 C CA . THR A 1 79 ? -3.762 4.169 -4.691 1.00 97.19 79 THR A CA 1
ATOM 610 C C . THR A 1 79 ? -4.339 2.787 -4.402 1.00 97.19 79 THR A C 1
ATOM 612 O O . THR A 1 79 ? -4.870 2.126 -5.296 1.00 97.19 79 THR A O 1
ATOM 615 N N . LEU A 1 80 ? -4.273 2.373 -3.137 1.00 97.75 80 LEU A N 1
ATOM 616 C CA . LEU A 1 80 ? -4.915 1.182 -2.598 1.00 97.75 80 LEU A CA 1
ATOM 617 C C . LEU A 1 80 ? -6.147 1.555 -1.777 1.00 97.75 80 LEU A C 1
ATOM 619 O O . LEU A 1 80 ? -6.097 2.382 -0.871 1.00 97.75 80 LEU A O 1
ATO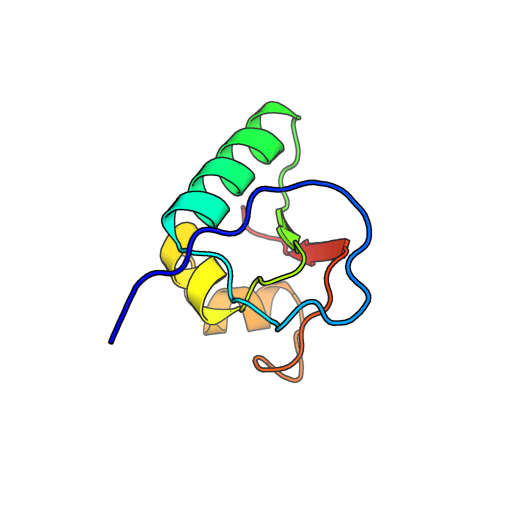M 623 N N . LYS A 1 81 ? -7.253 0.882 -2.059 1.00 96.56 81 LYS A N 1
ATOM 624 C CA . LYS A 1 81 ? -8.513 0.983 -1.324 1.00 96.56 81 LYS A CA 1
ATOM 625 C C . LYS A 1 81 ? -8.528 0.025 -0.133 1.00 96.56 81 LYS A C 1
ATOM 627 O O . LYS A 1 81 ? -7.852 -1.005 -0.168 1.00 96.56 81 LYS A O 1
ATOM 632 N N . GLY A 1 82 ? -9.370 0.338 0.855 1.00 91.75 82 GLY A N 1
ATOM 633 C CA . GLY A 1 82 ? -9.630 -0.505 2.032 1.00 91.75 82 GLY A CA 1
ATOM 634 C C . GLY A 1 82 ? -9.017 -0.001 3.342 1.00 91.75 82 GLY A C 1
ATOM 635 O O . GLY A 1 82 ? -8.977 -0.770 4.297 1.00 91.75 82 GLY A O 1
ATOM 636 N N . PHE A 1 83 ? -8.537 1.246 3.386 1.00 90.88 83 PHE A N 1
ATOM 637 C CA . PHE A 1 83 ? -7.797 1.820 4.516 1.00 90.88 83 PHE A CA 1
ATOM 638 C C . PHE A 1 83 ? -8.675 2.668 5.430 1.00 90.88 83 PHE A C 1
ATOM 640 O O . PHE A 1 83 ? -9.557 3.386 4.923 1.00 90.88 83 PHE A O 1
#

Mean predicted aligned error: 7.59 Å

Sequence (83 aa):
MTELLAMVNGQDCYNEWVANTVEEIQATIEKQKGQNLDEYIIQWGDTLWAISQASGIPIDELVAINGIQNADLIYAGDTLKGF

pLDDT: mean 85.87, std 19.57, range [29.11, 98.25]

Radius of gyration: 13.89 Å; Cα contacts (8 Å, |Δi|>4): 90; chains: 1; bounding box: 37×27×22 Å

Foldseek 3Di:
DDDDDDDDDDDDPPPPQAADALVRLLVQVVVVVVVVDQKDQAARRYALVSNCSNVVPDSVRQCVQVVPPDSRDDDGRDITHDD

Organism: NCBI:txid1376